Protein AF-A0A067PGH7-F1 (afdb_monomer_lite)

Sequence (132 aa):
MFSQKSVPYWDIDAKKPDGAAVKFFVQQTYYDTLLKTATFEGEGDDKVAKVQISDKFQYGQKNEAGDLRFVVYHDLGNKPFQRRFVETALLAQGAGMAKKAIASFGKDGAAVGSVEALVGCFAGNPLKTFKA

pLDDT: mean 70.78, std 15.34, range [33.69, 89.94]

Radius of gyration: 15.93 Å; chains: 1; bounding box: 42×28×45 Å

Foldseek 3Di:
DDPLPPFDKDWDFDADPVRHTAIEIEGPVCPVVQQVQWDWDDDDPPTDTHHDADQQKFWDALDPVRHLIHIYHDDPVSQDFPLVCQVVSCVVCCVPCLVPVQVVVPPPDDDSDDSVVSSVSRPPHTTGGDDD

Secondary structure (DSSP, 8-state):
--------EEEEEEE-TTS-EEEEEEEHHHHHHHHHHPEEESSGGG-EEE----TTEEEE-SSTT-TT-EEEES-GGG--BTHHHHHHHHHHHHHHHHHHHHHHHTTSS-----HHHHHHHHTTPBPEEPP-

Structure (mmCIF, N/CA/C/O backbone):
data_AF-A0A067PGH7-F1
#
_entry.id   AF-A0A067PGH7-F1
#
loop_
_atom_site.group_PDB
_atom_site.id
_atom_site.type_symbol
_atom_site.label_atom_id
_atom_site.label_alt_id
_atom_site.label_comp_id
_atom_site.labe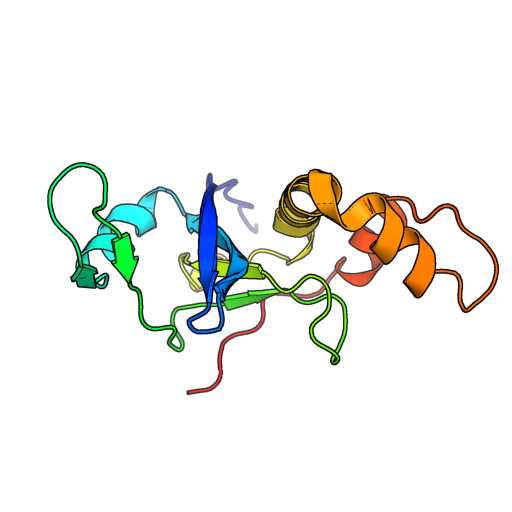l_asym_id
_atom_site.label_entity_id
_atom_site.label_seq_id
_atom_site.pdbx_PDB_ins_code
_atom_site.Cartn_x
_atom_site.Cartn_y
_atom_site.Cartn_z
_atom_site.occupancy
_atom_site.B_iso_or_equiv
_atom_site.auth_seq_id
_atom_site.auth_comp_id
_atom_site.auth_asym_id
_atom_site.auth_atom_id
_atom_site.pdbx_PDB_model_num
ATOM 1 N N . MET A 1 1 ? -16.843 0.284 -21.545 1.00 33.69 1 MET A N 1
ATOM 2 C CA . MET A 1 1 ? -16.560 1.673 -21.119 1.00 33.69 1 MET A CA 1
ATOM 3 C C . MET A 1 1 ? -15.955 1.606 -19.716 1.00 33.69 1 MET A C 1
ATOM 5 O O . MET A 1 1 ? -16.690 1.504 -18.745 1.00 33.69 1 MET A O 1
ATOM 9 N N . PHE A 1 2 ? -14.628 1.504 -19.589 1.00 36.69 2 PHE A N 1
ATOM 10 C CA . PHE A 1 2 ? -13.976 1.384 -18.278 1.00 36.69 2 PHE A CA 1
ATOM 11 C C . PHE A 1 2 ? -13.758 2.788 -17.717 1.00 36.69 2 PHE A C 1
ATOM 13 O O . PHE A 1 2 ? -12.862 3.503 -18.157 1.00 36.69 2 PHE A O 1
ATOM 20 N N . SER A 1 3 ? -14.628 3.203 -16.793 1.00 39.03 3 SER A N 1
ATOM 21 C CA . SER A 1 3 ? -14.444 4.431 -16.022 1.00 39.03 3 SER A CA 1
ATOM 22 C C . SER A 1 3 ? -13.154 4.279 -15.224 1.00 39.03 3 SER A C 1
ATOM 24 O O . SER A 1 3 ? -13.102 3.553 -14.231 1.00 39.03 3 SER A O 1
ATOM 26 N N . GLN A 1 4 ? -12.090 4.927 -15.692 1.00 44.25 4 GLN A N 1
ATOM 27 C CA . GLN A 1 4 ? -10.862 5.114 -14.939 1.00 44.25 4 GLN A CA 1
ATOM 28 C C . GLN A 1 4 ? -11.206 6.091 -13.806 1.00 44.25 4 GLN A C 1
ATOM 30 O O . GLN A 1 4 ? -10.920 7.282 -13.887 1.00 44.25 4 GLN A O 1
ATOM 35 N N . LYS A 1 5 ? -11.934 5.621 -12.782 1.00 49.75 5 LYS A N 1
ATOM 36 C CA . LYS A 1 5 ? -12.232 6.421 -11.596 1.00 49.75 5 LYS A CA 1
ATOM 37 C C . LYS A 1 5 ? -10.880 6.842 -11.036 1.00 49.75 5 LYS A C 1
ATOM 39 O O . LYS A 1 5 ? -10.104 6.010 -10.560 1.00 49.75 5 LYS A O 1
ATOM 44 N N . SER A 1 6 ? -10.543 8.121 -11.168 1.00 57.31 6 SER A N 1
ATOM 45 C CA . SER A 1 6 ? -9.331 8.657 -10.567 1.00 57.31 6 SER A CA 1
ATOM 46 C C . SER A 1 6 ? -9.590 8.780 -9.072 1.00 57.31 6 SER A C 1
ATOM 48 O O . SER A 1 6 ? -9.948 9.838 -8.571 1.00 57.31 6 SER A O 1
ATOM 50 N N . VAL A 1 7 ? -9.520 7.647 -8.375 1.00 72.31 7 VAL A N 1
ATOM 51 C CA . VAL A 1 7 ? -9.711 7.615 -6.931 1.00 72.31 7 VAL A CA 1
ATOM 52 C C . VAL A 1 7 ? -8.462 8.205 -6.280 1.00 72.31 7 VAL A C 1
ATOM 54 O O . VAL A 1 7 ? -7.357 7.825 -6.678 1.00 72.31 7 VAL A O 1
ATOM 57 N N . PRO A 1 8 ? -8.597 9.142 -5.333 1.00 81.81 8 PRO A N 1
ATOM 58 C CA . PRO A 1 8 ? -7.447 9.721 -4.663 1.00 81.81 8 PRO A CA 1
ATOM 59 C C . PRO A 1 8 ? -6.849 8.748 -3.635 1.00 81.81 8 PRO A C 1
ATOM 61 O O . PRO A 1 8 ? -7.562 7.976 -2.984 1.00 81.81 8 PRO A O 1
ATOM 64 N N . TYR A 1 9 ? -5.526 8.809 -3.495 1.00 83.12 9 TYR A N 1
ATOM 65 C CA . TYR A 1 9 ? -4.740 7.998 -2.567 1.00 83.12 9 TYR A CA 1
ATOM 66 C C . TYR A 1 9 ? -3.907 8.911 -1.677 1.00 83.12 9 TYR A C 1
ATOM 68 O O . TYR A 1 9 ? -3.437 9.951 -2.133 1.00 83.12 9 TYR A O 1
ATOM 76 N N . TRP A 1 10 ? -3.730 8.507 -0.428 1.00 83.75 10 TRP A N 1
ATOM 77 C CA . TRP A 1 10 ? -2.775 9.100 0.497 1.00 83.75 10 TRP A CA 1
ATOM 78 C C . TRP A 1 10 ? -1.501 8.272 0.524 1.00 83.75 10 TRP A C 1
ATOM 80 O O . TRP A 1 10 ? -1.564 7.040 0.525 1.00 83.75 10 TRP A O 1
ATOM 90 N N . ASP A 1 11 ? -0.360 8.948 0.535 1.00 83.81 11 ASP A N 1
ATOM 91 C CA . ASP A 1 11 ? 0.939 8.365 0.819 1.00 83.81 11 ASP A CA 1
ATOM 92 C C . ASP A 1 11 ? 1.217 8.429 2.324 1.00 83.81 11 ASP A C 1
ATOM 94 O O . ASP A 1 11 ? 1.104 9.467 2.967 1.00 83.81 11 ASP A O 1
ATOM 98 N N . ILE A 1 12 ? 1.541 7.274 2.893 1.00 82.69 12 ILE A N 1
ATOM 99 C CA . ILE A 1 12 ? 1.826 7.091 4.308 1.00 82.69 12 ILE A CA 1
ATOM 100 C C . ILE A 1 12 ? 3.230 6.509 4.422 1.00 82.69 12 ILE A C 1
ATOM 102 O O . ILE A 1 12 ? 3.586 5.522 3.764 1.00 82.69 12 ILE A O 1
ATOM 106 N N . ASP A 1 13 ? 4.035 7.119 5.284 1.00 78.62 13 ASP A N 1
ATOM 107 C CA . ASP A 1 13 ? 5.322 6.575 5.686 1.00 78.62 13 ASP A CA 1
ATOM 108 C C . ASP A 1 13 ? 5.116 5.415 6.658 1.00 78.62 13 ASP A C 1
ATOM 110 O O . ASP A 1 13 ? 4.837 5.601 7.841 1.00 78.62 13 ASP A O 1
ATOM 114 N N . ALA A 1 14 ? 5.253 4.195 6.142 1.00 80.88 14 ALA A N 1
ATOM 115 C CA . ALA A 1 14 ? 5.201 2.981 6.937 1.00 80.88 14 ALA A CA 1
ATOM 116 C C . ALA A 1 14 ? 6.609 2.415 7.148 1.00 80.88 14 ALA A C 1
ATOM 118 O O . ALA A 1 14 ? 7.533 2.612 6.353 1.00 80.88 14 ALA A O 1
ATOM 119 N N . LYS A 1 15 ? 6.780 1.666 8.234 1.00 80.44 15 LYS A N 1
ATOM 120 C CA . LYS A 1 15 ? 8.009 0.926 8.522 1.00 80.44 15 LYS A CA 1
ATOM 121 C C . LYS A 1 15 ? 7.669 -0.546 8.671 1.00 80.44 15 LYS A C 1
ATOM 123 O O . LYS A 1 15 ? 6.653 -0.902 9.265 1.00 80.44 15 LYS A O 1
ATOM 128 N N . LYS A 1 16 ? 8.523 -1.404 8.121 1.00 78.75 16 LYS A N 1
ATOM 129 C CA . LYS A 1 16 ? 8.477 -2.840 8.402 1.00 78.75 16 LYS A CA 1
ATOM 130 C C . LYS A 1 16 ? 8.902 -3.103 9.855 1.00 78.75 16 LYS A C 1
ATOM 132 O O . LYS A 1 16 ? 9.588 -2.258 10.433 1.00 78.75 16 LYS A O 1
ATOM 137 N N . PRO A 1 17 ? 8.590 -4.288 10.411 1.00 71.88 17 PRO A N 1
ATOM 138 C CA . PRO A 1 17 ? 9.108 -4.711 11.714 1.00 71.88 17 PRO A CA 1
ATOM 139 C C . PRO A 1 17 ? 10.640 -4.622 11.800 1.00 71.88 17 PRO A C 1
ATOM 141 O O . PRO A 1 17 ? 11.173 -4.219 12.824 1.00 71.88 17 PRO A O 1
ATOM 144 N N . ASP A 1 18 ? 11.332 -4.878 10.683 1.00 71.31 18 ASP A N 1
ATOM 145 C CA . ASP A 1 18 ? 12.795 -4.761 10.554 1.00 71.31 18 ASP A CA 1
ATOM 146 C C . ASP A 1 18 ? 13.317 -3.305 10.584 1.00 71.31 18 ASP A C 1
ATOM 148 O O . ASP A 1 18 ? 14.490 -3.056 10.315 1.00 71.31 18 ASP A O 1
ATOM 152 N N . GLY A 1 19 ? 12.449 -2.307 10.788 1.00 70.69 19 GLY A N 1
ATOM 153 C CA . GLY A 1 19 ? 12.793 -0.880 10.793 1.00 70.69 19 GLY A CA 1
ATOM 154 C C . GLY A 1 19 ? 12.994 -0.252 9.408 1.00 70.69 19 GLY A C 1
ATOM 155 O O . GLY A 1 19 ? 13.087 0.970 9.292 1.00 70.69 19 GLY A O 1
ATOM 156 N N . ALA A 1 20 ? 13.015 -1.049 8.338 1.00 73.88 20 ALA A N 1
ATOM 157 C CA . ALA A 1 20 ?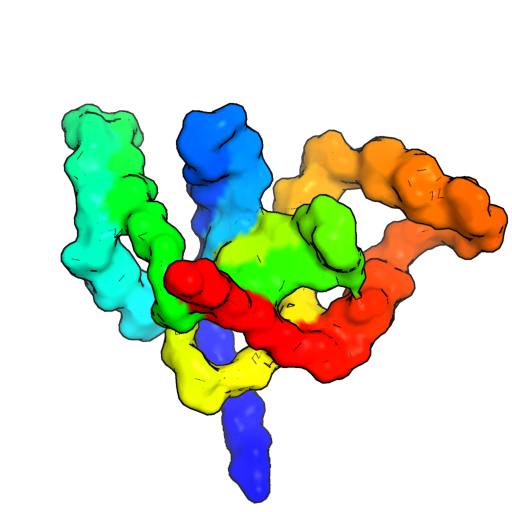 13.139 -0.538 6.977 1.00 73.88 20 ALA A CA 1
ATOM 158 C C . ALA A 1 20 ? 11.860 0.190 6.525 1.00 73.88 20 ALA A C 1
ATOM 160 O O . ALA A 1 20 ? 10.755 -0.357 6.603 1.00 73.88 20 ALA A O 1
ATOM 161 N N . ALA A 1 21 ? 12.029 1.414 6.018 1.00 75.38 21 ALA A N 1
ATOM 162 C CA . ALA A 1 21 ? 10.944 2.224 5.477 1.00 75.38 21 ALA A CA 1
ATOM 163 C C . ALA A 1 21 ? 10.330 1.563 4.235 1.00 75.38 21 ALA A C 1
ATOM 165 O O . ALA A 1 21 ? 11.039 1.083 3.347 1.00 75.38 21 ALA A O 1
ATOM 166 N N . VAL A 1 22 ? 9.003 1.552 4.172 1.00 79.56 22 VAL A N 1
ATOM 167 C CA . VAL A 1 22 ? 8.225 1.058 3.039 1.00 79.56 22 VAL A CA 1
ATOM 168 C C . VAL A 1 22 ? 7.141 2.074 2.714 1.00 79.56 22 VAL A C 1
ATOM 170 O O . VAL A 1 22 ? 6.454 2.579 3.598 1.00 79.56 22 VAL A O 1
ATOM 173 N N . LYS A 1 23 ? 6.989 2.394 1.429 1.00 84.75 23 LYS A N 1
ATOM 174 C CA . LYS A 1 23 ? 5.936 3.316 1.007 1.00 84.75 23 LYS A CA 1
ATOM 175 C C . LYS A 1 23 ? 4.601 2.598 1.019 1.00 84.75 23 LYS A C 1
ATOM 177 O O . LYS A 1 23 ? 4.486 1.498 0.472 1.00 84.75 23 LYS A O 1
ATOM 182 N N . PHE A 1 24 ? 3.621 3.224 1.654 1.00 86.50 24 PHE A N 1
ATOM 183 C CA . PHE A 1 24 ? 2.294 2.671 1.817 1.00 86.50 24 PHE A CA 1
ATOM 184 C C . PHE A 1 24 ? 1.258 3.649 1.278 1.00 86.50 24 PHE A C 1
ATOM 186 O O . PHE A 1 24 ? 1.217 4.804 1.678 1.00 86.50 24 PHE A O 1
ATOM 193 N N . PHE A 1 25 ? 0.440 3.190 0.342 1.00 88.12 25 PHE A N 1
ATOM 194 C CA . PHE A 1 25 ? -0.602 3.989 -0.283 1.00 88.12 25 PHE A CA 1
ATOM 195 C C . PHE A 1 25 ? -1.962 3.506 0.181 1.00 88.12 25 PHE A C 1
ATOM 197 O O . PHE A 1 25 ? -2.236 2.308 0.149 1.00 88.12 25 PHE A O 1
ATOM 204 N N . VAL A 1 26 ? -2.838 4.429 0.555 1.00 87.25 26 VAL A N 1
ATOM 205 C CA . VAL A 1 26 ? -4.188 4.096 1.010 1.00 87.25 26 VAL A CA 1
ATOM 206 C C . VAL A 1 26 ? -5.199 4.887 0.211 1.00 87.25 26 VAL A C 1
ATOM 208 O O . VAL A 1 26 ? -5.106 6.107 0.105 1.00 87.25 26 VAL A O 1
ATOM 211 N N . GLN A 1 27 ? -6.177 4.201 -0.367 1.00 87.50 27 GLN A N 1
ATOM 212 C CA . GLN A 1 27 ? -7.313 4.862 -0.996 1.00 87.50 27 GLN A CA 1
ATOM 213 C C . GLN A 1 27 ? -8.093 5.639 0.073 1.00 87.50 27 GLN A C 1
ATOM 215 O O . GLN A 1 27 ? -8.464 5.056 1.090 1.00 87.50 27 GLN A O 1
ATOM 220 N N . GLN A 1 28 ? -8.394 6.921 -0.167 1.00 84.69 28 GLN A N 1
ATOM 221 C CA . GLN A 1 28 ? -9.013 7.797 0.846 1.00 84.69 28 GLN A CA 1
ATOM 222 C C . GLN A 1 28 ? -10.274 7.191 1.477 1.00 84.69 28 GLN A C 1
ATOM 224 O O . GLN A 1 28 ? -10.412 7.155 2.692 1.00 84.69 28 GLN A O 1
ATOM 229 N N . THR A 1 29 ? -11.163 6.617 0.664 1.00 85.00 29 THR A N 1
ATOM 230 C CA . THR A 1 29 ? -12.415 6.007 1.145 1.00 85.00 29 THR A CA 1
ATOM 231 C C . THR A 1 29 ? -12.215 4.699 1.922 1.00 85.00 29 THR A C 1
ATOM 233 O O . THR A 1 29 ? -13.145 4.215 2.556 1.00 85.00 29 THR A O 1
ATOM 236 N N . TYR A 1 30 ? -11.026 4.094 1.848 1.00 84.19 30 TYR A N 1
ATOM 237 C CA . TYR A 1 30 ? -10.654 2.872 2.569 1.00 84.19 30 TYR A CA 1
ATOM 238 C C . TYR A 1 30 ? -9.791 3.157 3.797 1.00 84.19 30 TYR A C 1
ATOM 240 O O . TYR A 1 30 ? -9.511 2.233 4.559 1.00 84.19 30 TYR A O 1
ATOM 248 N N . TYR A 1 31 ? -9.407 4.413 4.022 1.00 83.06 31 TYR A N 1
ATOM 249 C CA . TYR A 1 31 ? -8.582 4.802 5.156 1.00 83.06 31 TYR A CA 1
ATOM 250 C C . TYR A 1 31 ? -9.254 4.477 6.495 1.00 83.06 31 TYR A C 1
ATOM 252 O O . TYR A 1 31 ? -8.661 3.792 7.322 1.00 83.06 31 TYR A O 1
ATOM 260 N N . ASP A 1 32 ? -10.528 4.826 6.681 1.00 83.81 32 ASP A N 1
ATOM 261 C CA . ASP A 1 32 ? -11.267 4.463 7.900 1.00 83.81 32 ASP A CA 1
ATOM 262 C C . ASP A 1 32 ? -11.370 2.948 8.109 1.00 83.81 32 ASP A C 1
ATOM 264 O O . ASP A 1 32 ? -11.319 2.451 9.234 1.00 83.81 32 ASP A O 1
ATOM 268 N N . THR A 1 33 ? -11.499 2.187 7.019 1.00 85.12 33 THR A N 1
ATOM 269 C CA . THR A 1 33 ? -11.545 0.718 7.081 1.00 85.12 33 THR A CA 1
ATOM 270 C C . THR A 1 33 ? -10.202 0.150 7.516 1.00 85.12 33 THR A C 1
ATOM 272 O O . THR A 1 33 ? -10.15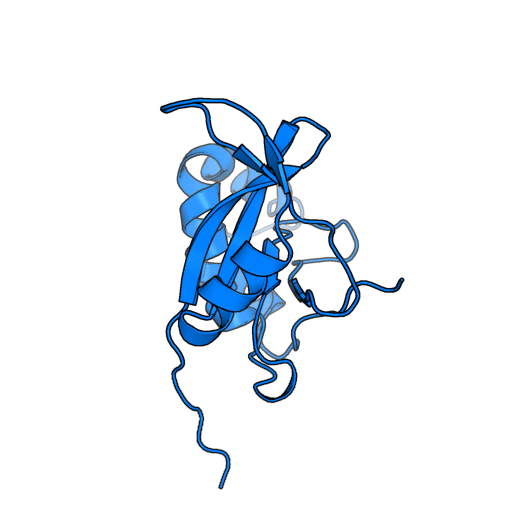7 -0.747 8.355 1.00 85.12 33 THR A O 1
ATOM 275 N N . LEU A 1 34 ? -9.111 0.709 6.992 1.00 85.12 34 LEU A N 1
ATOM 276 C CA . LEU A 1 34 ? -7.765 0.362 7.412 1.00 85.12 34 LEU A CA 1
ATOM 277 C C . LEU A 1 34 ? -7.572 0.645 8.905 1.00 85.12 34 LEU A C 1
ATOM 279 O O . LEU A 1 34 ? -7.114 -0.238 9.624 1.00 85.12 34 LEU A O 1
ATOM 283 N N . LEU A 1 35 ? -7.958 1.834 9.380 1.00 81.38 35 LEU A N 1
ATOM 284 C CA . LEU A 1 35 ? -7.818 2.212 10.789 1.00 81.38 35 LEU A CA 1
ATOM 285 C C . LEU A 1 35 ? -8.597 1.283 11.727 1.00 81.38 35 LEU A C 1
ATOM 287 O O . LEU A 1 35 ? -8.121 0.994 12.818 1.00 81.38 35 LEU A O 1
ATOM 291 N N . LYS A 1 36 ? -9.751 0.756 11.300 1.00 84.12 36 LYS A N 1
ATOM 292 C CA . LYS A 1 36 ? -10.503 -0.257 12.065 1.00 84.12 36 LYS A CA 1
ATOM 293 C C . LYS A 1 36 ? -9.776 -1.597 12.177 1.00 84.12 36 LYS A C 1
ATOM 295 O O . LYS A 1 36 ? -10.029 -2.344 13.114 1.00 84.12 36 LYS A O 1
ATOM 300 N N . THR A 1 37 ? -8.917 -1.917 11.212 1.00 81.56 37 THR A N 1
ATOM 301 C CA . THR A 1 37 ? -8.069 -3.122 11.239 1.00 81.56 37 THR A CA 1
ATOM 302 C C . THR A 1 37 ? -6.692 -2.874 11.848 1.00 81.56 37 THR A C 1
ATOM 304 O O . THR A 1 37 ? -5.943 -3.824 12.062 1.00 81.56 37 THR A O 1
ATOM 307 N N . ALA A 1 38 ? -6.343 -1.612 12.096 1.00 83.94 38 ALA A N 1
ATOM 308 C CA . ALA A 1 38 ? -5.071 -1.232 12.671 1.00 83.94 38 ALA A CA 1
ATOM 309 C C . ALA A 1 38 ? -5.102 -1.399 14.192 1.00 83.94 38 ALA A C 1
ATOM 311 O O . ALA A 1 38 ? -6.035 -0.967 14.868 1.00 83.94 38 ALA A O 1
ATOM 312 N N . THR A 1 39 ? -4.038 -1.972 14.736 1.00 83.12 39 THR A N 1
ATOM 313 C CA . THR A 1 39 ? -3.753 -1.964 16.166 1.00 83.12 39 THR A CA 1
ATOM 314 C C . THR A 1 39 ? -2.932 -0.724 16.470 1.00 83.12 39 THR A C 1
ATOM 316 O O . THR A 1 39 ? -1.835 -0.561 15.944 1.00 83.12 39 THR A O 1
ATOM 319 N N . PHE A 1 40 ? -3.444 0.165 17.310 1.00 80.81 40 PHE A N 1
ATOM 320 C CA . PHE A 1 40 ? -2.682 1.328 17.749 1.00 80.81 40 PHE A CA 1
ATOM 321 C C . PHE A 1 40 ? -1.855 0.956 18.975 1.00 80.81 40 PHE A C 1
ATOM 323 O O . PHE A 1 40 ? -2.396 0.451 19.955 1.00 80.81 40 PHE A O 1
ATOM 330 N N . GLU A 1 41 ? -0.558 1.216 18.911 1.00 75.31 41 GLU A N 1
ATOM 331 C CA . GLU A 1 41 ? 0.358 1.090 20.039 1.00 75.31 41 GLU A CA 1
ATOM 332 C C . GLU A 1 41 ? 1.005 2.446 20.330 1.00 75.31 41 GLU A C 1
ATOM 334 O O . GLU A 1 41 ? 1.230 3.235 19.414 1.00 75.31 41 GLU A O 1
ATOM 339 N N . GLY A 1 42 ? 1.305 2.714 21.601 1.00 67.62 42 GLY A N 1
ATOM 340 C CA . GLY A 1 42 ? 1.812 4.009 22.064 1.00 67.62 42 GLY A CA 1
ATOM 341 C C . GLY A 1 42 ? 0.718 4.922 22.626 1.00 67.62 42 GLY A C 1
ATOM 342 O O . GLY A 1 42 ? -0.478 4.656 22.492 1.00 67.62 42 GLY A O 1
ATOM 343 N N . GLU A 1 43 ? 1.144 5.997 23.282 1.00 56.28 43 GLU A N 1
ATOM 344 C CA . GLU A 1 43 ? 0.282 6.960 23.971 1.00 56.28 43 GLU A CA 1
ATOM 345 C C . GLU A 1 43 ? 0.727 8.387 23.607 1.00 56.28 43 GLU A C 1
ATOM 347 O O . GLU A 1 43 ? 1.921 8.647 23.469 1.00 56.28 43 GLU A O 1
ATOM 352 N N . GLY A 1 44 ? -0.221 9.308 23.400 1.00 66.62 44 GLY A N 1
ATOM 353 C CA . GLY A 1 44 ? 0.079 10.687 22.985 1.00 66.62 44 GLY A CA 1
ATOM 354 C C . GLY A 1 44 ? 0.569 10.814 21.533 1.00 66.62 44 GLY A C 1
ATOM 355 O O . GLY A 1 44 ? 0.011 10.188 20.629 1.00 66.62 44 GLY A O 1
ATOM 356 N N . ASP A 1 45 ? 1.590 11.647 21.308 1.00 65.69 45 ASP A N 1
ATOM 357 C CA . ASP A 1 45 ? 2.183 11.928 19.988 1.00 65.69 45 ASP A CA 1
ATOM 358 C C . ASP A 1 45 ? 2.954 10.736 19.380 1.00 65.69 45 ASP A C 1
ATOM 360 O O . ASP A 1 45 ? 3.173 10.697 18.170 1.00 65.69 45 ASP A O 1
ATOM 364 N N . ASP A 1 46 ? 3.291 9.717 20.181 1.00 67.19 46 ASP A N 1
ATOM 365 C CA . ASP A 1 46 ? 3.980 8.490 19.743 1.00 67.19 46 ASP A CA 1
ATOM 366 C C . ASP A 1 46 ? 3.016 7.365 19.326 1.00 67.19 46 ASP A C 1
ATOM 368 O O . ASP A 1 46 ? 3.375 6.185 19.288 1.00 67.19 46 ASP A O 1
ATOM 372 N N . LYS A 1 47 ? 1.758 7.700 19.021 1.00 75.38 47 LYS A N 1
ATOM 373 C CA . LYS A 1 47 ? 0.756 6.714 18.610 1.00 75.38 47 LYS A CA 1
ATOM 374 C C . LYS A 1 47 ? 1.095 6.142 17.230 1.00 75.38 47 LYS A C 1
ATOM 376 O O . LYS A 1 47 ? 0.882 6.775 16.197 1.00 75.38 47 LYS A O 1
ATOM 381 N N . VAL A 1 48 ? 1.561 4.899 17.202 1.00 76.69 48 VAL A N 1
ATOM 382 C CA . VAL A 1 48 ? 1.893 4.158 15.984 1.00 76.69 48 VAL A CA 1
ATOM 383 C C . VAL A 1 48 ? 0.752 3.209 15.630 1.00 76.69 48 VAL A C 1
ATOM 385 O O . VAL A 1 48 ? 0.368 2.341 16.411 1.00 76.69 48 VAL A O 1
ATOM 388 N N . ALA A 1 49 ? 0.219 3.339 14.416 1.00 81.00 49 ALA A N 1
ATOM 389 C CA . ALA A 1 49 ? -0.724 2.372 13.865 1.00 81.00 49 ALA A CA 1
ATOM 390 C C . ALA A 1 49 ? 0.038 1.177 13.270 1.00 81.00 49 ALA A C 1
ATOM 392 O O . ALA A 1 49 ? 0.772 1.315 12.290 1.00 81.00 49 ALA A O 1
ATOM 393 N N . LYS A 1 50 ? -0.151 -0.011 13.844 1.00 83.69 50 LYS A N 1
ATOM 394 C CA . LYS A 1 50 ? 0.323 -1.280 13.294 1.00 83.69 50 LYS A CA 1
ATOM 395 C C . LYS A 1 50 ? -0.790 -1.948 12.513 1.00 83.69 50 LYS A C 1
ATOM 397 O O . LYS A 1 50 ? -1.900 -2.110 13.001 1.00 83.69 50 LYS A O 1
ATOM 402 N N . VAL A 1 51 ? -0.479 -2.383 11.303 1.00 84.69 51 VAL A N 1
ATOM 403 C CA . VAL A 1 51 ? -1.433 -3.082 10.446 1.00 84.69 51 VAL A CA 1
ATOM 404 C C . VAL A 1 51 ? -0.826 -4.406 10.022 1.00 84.69 51 VAL A C 1
ATOM 406 O O . VAL A 1 51 ? 0.322 -4.457 9.579 1.00 84.69 51 VAL A O 1
ATOM 409 N N . GLN A 1 52 ? -1.602 -5.480 10.144 1.00 84.75 52 GLN A N 1
ATOM 410 C CA . GLN A 1 52 ? -1.204 -6.782 9.632 1.00 84.75 52 GLN A CA 1
ATOM 411 C C . GLN A 1 52 ? -1.485 -6.851 8.128 1.00 84.75 52 GLN A C 1
ATOM 413 O O . GLN A 1 52 ? -2.622 -6.683 7.687 1.00 84.75 52 GLN A O 1
ATOM 418 N N . ILE A 1 53 ? -0.440 -7.109 7.340 1.00 84.06 53 ILE A N 1
ATOM 419 C CA . ILE A 1 53 ? -0.573 -7.327 5.899 1.00 84.06 53 ILE A CA 1
ATOM 420 C C . ILE A 1 53 ? -1.308 -8.648 5.657 1.00 84.06 53 ILE A C 1
ATOM 422 O O . ILE A 1 53 ? -0.927 -9.690 6.187 1.00 84.06 53 ILE A O 1
ATOM 426 N N . SER A 1 54 ? -2.352 -8.589 4.837 1.00 84.25 54 SER A N 1
ATOM 427 C CA . SER A 1 54 ? -3.174 -9.723 4.409 1.00 84.25 54 SER A CA 1
ATOM 428 C C . SER A 1 54 ? -3.428 -9.692 2.895 1.00 84.25 54 SER A C 1
ATOM 430 O O . SER A 1 54 ? -2.911 -8.834 2.178 1.00 84.25 54 SER A O 1
ATOM 432 N N . ASP A 1 55 ? -4.265 -10.604 2.405 1.00 84.00 55 ASP A N 1
ATOM 433 C CA . ASP A 1 55 ? -4.740 -10.689 1.016 1.00 84.00 55 ASP A CA 1
ATOM 434 C C . ASP A 1 55 ? -5.501 -9.440 0.522 1.00 84.00 55 ASP A C 1
ATOM 436 O O . ASP A 1 55 ? -5.603 -9.204 -0.683 1.00 84.00 55 ASP A O 1
ATOM 440 N N . LYS A 1 56 ? -5.993 -8.605 1.446 1.00 84.50 56 LYS A N 1
ATOM 441 C CA . LYS A 1 56 ? -6.618 -7.303 1.151 1.00 84.50 56 LYS A CA 1
ATOM 442 C C . LYS A 1 56 ? -5.614 -6.237 0.720 1.00 84.50 56 LYS A C 1
ATOM 444 O O . LYS A 1 56 ? -6.005 -5.201 0.185 1.00 84.50 56 LYS A O 1
ATOM 449 N N . PHE A 1 57 ? -4.332 -6.470 0.973 1.00 88.31 57 PHE A N 1
ATOM 450 C CA . PHE A 1 57 ? -3.259 -5.582 0.570 1.00 88.31 57 PHE A CA 1
ATOM 451 C C . PHE A 1 57 ? -2.717 -6.041 -0.773 1.00 88.31 57 PHE A C 1
ATOM 453 O O . PHE A 1 57 ? -2.607 -7.233 -1.074 1.00 88.31 57 PHE A O 1
ATOM 460 N N . GLN A 1 58 ? -2.324 -5.070 -1.580 1.00 89.94 58 GLN A N 1
ATOM 461 C CA . GLN A 1 58 ? -1.554 -5.329 -2.778 1.00 89.94 58 GLN A CA 1
ATOM 462 C C . GLN A 1 58 ? -0.214 -4.614 -2.693 1.00 89.94 58 GLN A C 1
ATOM 464 O O . GLN A 1 58 ? -0.004 -3.743 -1.854 1.00 89.94 58 GLN A O 1
ATOM 469 N N . TYR A 1 59 ? 0.723 -4.993 -3.544 1.00 88.75 59 TYR A N 1
ATOM 470 C CA . TYR A 1 59 ? 2.027 -4.368 -3.624 1.00 88.75 59 TYR A CA 1
ATOM 471 C C . TYR A 1 59 ? 2.491 -4.247 -5.068 1.00 88.75 59 TYR A C 1
ATOM 473 O O . TYR A 1 59 ? 2.106 -5.021 -5.950 1.00 88.75 59 TYR A O 1
ATOM 481 N N . GLY A 1 60 ? 3.337 -3.254 -5.304 1.00 84.88 60 GLY A N 1
ATOM 482 C CA . GLY A 1 60 ? 4.141 -3.151 -6.512 1.00 84.88 60 GLY A CA 1
ATOM 483 C C . GLY A 1 60 ? 5.603 -3.426 -6.194 1.00 84.88 60 GLY A C 1
ATOM 484 O O . GLY A 1 60 ? 6.048 -3.203 -5.070 1.00 84.88 60 GLY A O 1
ATOM 485 N N . GLN A 1 61 ? 6.342 -3.941 -7.172 1.00 81.31 61 GLN A N 1
ATOM 486 C CA . GLN A 1 61 ? 7.797 -4.102 -7.096 1.00 81.31 61 GLN A CA 1
ATOM 487 C C . GLN A 1 61 ? 8.390 -4.074 -8.503 1.00 81.31 61 GLN A C 1
ATOM 489 O O . GLN A 1 61 ? 7.764 -4.570 -9.441 1.00 81.31 61 GLN A O 1
ATOM 494 N N . LYS A 1 62 ? 9.597 -3.522 -8.641 1.00 72.94 62 LYS A N 1
ATOM 495 C CA . LYS A 1 62 ? 10.275 -3.380 -9.938 1.00 72.94 62 LYS A CA 1
ATOM 496 C C . LYS A 1 62 ? 10.615 -4.738 -10.536 1.00 72.94 62 LYS A C 1
ATOM 498 O O . LYS A 1 62 ? 10.430 -4.976 -11.722 1.00 72.94 62 LYS A O 1
ATOM 503 N N . ASN A 1 63 ? 11.172 -5.605 -9.705 1.00 68.31 63 ASN A N 1
ATOM 504 C CA . ASN A 1 63 ? 11.727 -6.889 -10.100 1.00 68.31 63 ASN A CA 1
ATOM 505 C C . ASN A 1 63 ? 11.433 -7.941 -9.027 1.00 68.31 63 ASN A C 1
ATOM 507 O O . ASN A 1 63 ? 10.869 -7.651 -7.969 1.00 68.31 63 ASN A O 1
ATOM 511 N N . GLU A 1 64 ? 11.793 -9.188 -9.310 1.00 72.62 64 GLU A N 1
ATOM 512 C CA . GLU A 1 64 ? 11.611 -10.312 -8.384 1.00 72.62 64 GLU A CA 1
ATOM 513 C C . GLU A 1 64 ? 12.453 -10.178 -7.111 1.00 72.62 64 GLU A C 1
ATOM 515 O O . GLU A 1 64 ? 12.029 -10.653 -6.061 1.00 72.62 64 GLU A O 1
ATOM 520 N N . ALA A 1 65 ? 13.560 -9.429 -7.173 1.00 70.25 65 ALA A N 1
ATOM 521 C CA . ALA A 1 65 ? 14.379 -9.084 -6.012 1.00 70.25 65 ALA A CA 1
ATOM 522 C C . ALA A 1 65 ? 13.653 -8.173 -5.000 1.00 70.25 65 ALA A C 1
ATOM 524 O O . ALA A 1 65 ? 14.104 -8.027 -3.867 1.00 70.25 65 ALA A O 1
ATOM 525 N N . GLY A 1 66 ? 12.505 -7.591 -5.371 1.00 68.31 66 GLY A N 1
ATOM 526 C CA . GLY A 1 66 ? 11.714 -6.738 -4.485 1.00 68.31 66 GLY A CA 1
ATOM 527 C C . GLY A 1 66 ? 12.192 -5.286 -4.436 1.00 68.31 66 GLY A C 1
ATOM 528 O O . GLY A 1 66 ? 11.833 -4.566 -3.503 1.00 68.31 66 GLY A O 1
ATOM 529 N N . ASP A 1 67 ? 12.960 -4.838 -5.433 1.00 71.88 67 ASP A N 1
ATOM 530 C CA . ASP A 1 67 ? 13.396 -3.445 -5.518 1.00 71.88 67 ASP A CA 1
ATOM 531 C C . ASP A 1 67 ? 12.199 -2.502 -5.668 1.00 71.88 67 ASP A C 1
ATOM 533 O O . ASP A 1 67 ? 11.244 -2.785 -6.400 1.00 71.88 67 ASP A O 1
ATOM 537 N N . LEU A 1 68 ? 12.275 -1.355 -4.983 1.00 72.81 68 LEU A N 1
ATOM 538 C CA . LEU A 1 68 ? 11.222 -0.335 -4.947 1.00 72.81 68 LEU A CA 1
ATOM 539 C C . LEU A 1 68 ? 9.852 -0.906 -4.556 1.00 72.81 68 LEU A C 1
ATOM 541 O O . LEU A 1 68 ? 8.824 -0.501 -5.098 1.00 72.81 68 LEU A O 1
ATOM 545 N N . ARG A 1 69 ? 9.827 -1.869 -3.627 1.00 81.38 69 ARG A N 1
ATOM 546 C CA . ARG A 1 69 ? 8.569 -2.429 -3.137 1.00 81.38 69 ARG A CA 1
ATOM 547 C C . ARG A 1 69 ? 7.762 -1.370 -2.388 1.00 81.38 69 ARG A C 1
ATOM 549 O O . ARG A 1 69 ? 8.266 -0.723 -1.470 1.00 81.38 69 ARG A O 1
ATOM 556 N N . PHE A 1 70 ? 6.496 -1.240 -2.756 1.00 85.69 70 PHE A N 1
ATOM 557 C CA . PHE A 1 70 ? 5.519 -0.397 -2.073 1.00 85.69 70 PHE A CA 1
ATOM 558 C C . PHE A 1 70 ? 4.217 -1.165 -1.887 1.00 85.69 70 PHE A C 1
ATOM 560 O O . PHE A 1 70 ? 3.895 -2.057 -2.670 1.00 85.69 70 PHE A O 1
ATOM 567 N N . VAL A 1 71 ? 3.473 -0.819 -0.845 1.00 88.88 71 VAL A N 1
ATOM 568 C CA . VAL A 1 71 ? 2.222 -1.475 -0.462 1.00 88.88 71 VAL A CA 1
ATOM 569 C C . VAL A 1 71 ? 1.057 -0.537 -0.758 1.00 88.88 71 VAL A C 1
ATOM 571 O O . VAL A 1 71 ? 1.182 0.674 -0.618 1.00 88.88 71 VAL A O 1
ATOM 574 N N . VAL A 1 72 ? -0.073 -1.087 -1.184 1.00 89.31 72 VAL A N 1
ATOM 575 C CA . VAL A 1 72 ? -1.291 -0.355 -1.523 1.00 89.31 72 VAL A CA 1
ATOM 576 C C . VAL A 1 72 ? -2.481 -1.033 -0.850 1.00 89.31 72 VAL A C 1
ATOM 578 O O . VAL A 1 72 ? -2.694 -2.235 -1.017 1.00 89.31 72 VAL A O 1
ATOM 581 N N . TYR A 1 73 ? -3.274 -0.258 -0.118 1.00 89.75 73 TYR A N 1
ATOM 582 C CA . TYR A 1 73 ? -4.548 -0.670 0.457 1.00 89.75 73 TYR A CA 1
ATOM 583 C C . TYR A 1 73 ? -5.692 0.093 -0.206 1.00 89.75 73 TYR A C 1
ATOM 585 O O . TYR A 1 73 ? -5.770 1.322 -0.138 1.00 89.75 73 TYR A O 1
ATOM 593 N N . HIS A 1 74 ? -6.561 -0.633 -0.901 1.00 87.69 74 HIS A N 1
ATOM 594 C CA . HIS A 1 74 ? -7.606 -0.052 -1.740 1.00 87.69 74 HIS A CA 1
ATOM 595 C C . HIS A 1 74 ? -8.687 -1.080 -2.058 1.00 87.69 74 HIS A C 1
ATOM 597 O O . HIS A 1 74 ? -8.549 -2.259 -1.726 1.00 87.69 74 HIS A O 1
ATOM 603 N N . ASP A 1 75 ? -9.756 -0.637 -2.715 1.00 86.12 75 ASP A N 1
ATOM 604 C CA . ASP A 1 75 ? -10.754 -1.552 -3.258 1.00 86.12 75 ASP A CA 1
ATOM 605 C C . ASP A 1 75 ? -10.136 -2.435 -4.354 1.00 86.12 75 ASP A C 1
ATOM 607 O O . ASP A 1 75 ? -9.823 -1.967 -5.453 1.00 86.12 75 ASP A O 1
ATOM 611 N N . LEU A 1 76 ? -10.027 -3.740 -4.093 1.00 82.25 76 LEU A N 1
ATOM 612 C CA . LEU A 1 76 ? -9.496 -4.721 -5.043 1.00 82.25 76 LEU A CA 1
ATOM 613 C C . LEU A 1 76 ? -10.256 -4.737 -6.386 1.00 82.25 76 LEU A C 1
ATOM 615 O O . LEU A 1 76 ? -9.689 -5.154 -7.400 1.00 82.25 76 LEU A O 1
ATOM 619 N N . GLY A 1 77 ? -11.503 -4.251 -6.424 1.00 78.81 77 GLY A N 1
ATOM 620 C CA . GLY A 1 77 ? -12.281 -4.079 -7.651 1.00 78.81 77 GLY A CA 1
ATOM 621 C C . GLY A 1 77 ? -11.711 -3.034 -8.619 1.00 78.81 77 GLY A C 1
ATOM 622 O O . GLY A 1 77 ? -11.894 -3.168 -9.829 1.00 78.81 77 GLY A O 1
ATOM 623 N N . ASN A 1 78 ? -10.966 -2.037 -8.124 1.00 76.38 78 ASN A N 1
ATOM 624 C CA . ASN A 1 78 ? -10.437 -0.935 -8.938 1.00 76.38 78 ASN A CA 1
ATOM 625 C C . ASN A 1 78 ? -9.239 -1.331 -9.817 1.00 76.38 78 ASN A C 1
ATOM 627 O O . ASN A 1 78 ? -8.979 -0.659 -10.815 1.00 76.38 78 ASN A O 1
ATOM 631 N N . LYS A 1 79 ? -8.502 -2.391 -9.449 1.00 77.75 79 LYS A N 1
ATOM 632 C CA . LYS A 1 79 ? -7.344 -2.952 -10.184 1.00 77.75 79 LYS A CA 1
ATOM 633 C C . LYS A 1 79 ? -6.426 -1.896 -10.846 1.00 77.75 79 LYS A C 1
ATOM 635 O O . LYS A 1 79 ? -6.188 -1.961 -12.055 1.00 77.75 79 LYS A O 1
ATOM 640 N N . PRO A 1 80 ? -5.901 -0.909 -10.097 1.00 81.12 80 PRO A N 1
ATOM 641 C CA . PRO A 1 80 ? -5.029 0.104 -10.663 1.00 81.12 80 PRO A CA 1
ATOM 642 C C . PRO A 1 80 ? -3.677 -0.503 -11.068 1.00 81.12 80 PRO A C 1
ATOM 644 O O . PRO A 1 80 ? -3.169 -1.445 -10.454 1.00 81.12 80 PRO A O 1
ATOM 647 N N . PHE A 1 81 ? -3.074 0.065 -12.111 1.00 81.69 81 PHE A N 1
ATOM 648 C CA . PHE A 1 81 ? -1.734 -0.312 -12.560 1.00 81.69 81 PHE A CA 1
ATOM 649 C C . PHE A 1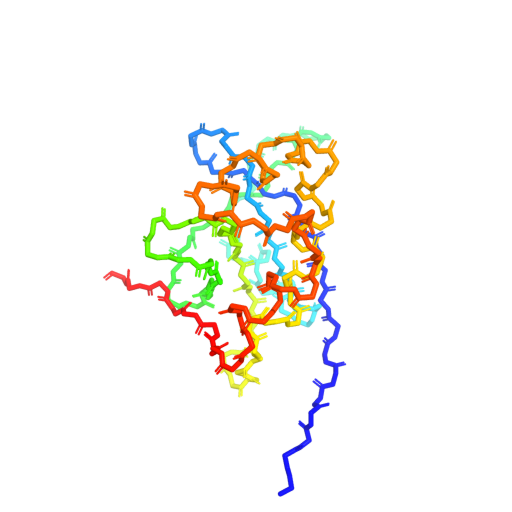 81 ? -0.657 0.196 -11.600 1.00 81.69 81 PHE A C 1
ATOM 651 O O . PHE A 1 81 ? -0.765 1.309 -11.078 1.00 81.69 81 PHE A O 1
ATOM 658 N N . GLN A 1 82 ? 0.428 -0.574 -11.446 1.00 80.94 82 GLN A N 1
ATOM 659 C CA . GLN A 1 82 ? 1.548 -0.225 -10.562 1.00 80.94 82 GLN A CA 1
ATOM 660 C C . GLN A 1 82 ? 2.133 1.154 -10.887 1.00 80.94 82 GLN A C 1
ATOM 662 O O . GLN A 1 82 ? 2.401 1.931 -9.974 1.00 80.94 82 GLN A O 1
ATOM 667 N N . ARG A 1 83 ? 2.240 1.493 -12.182 1.00 74.44 83 ARG A N 1
ATOM 668 C CA . ARG A 1 83 ? 2.755 2.780 -12.683 1.00 74.44 83 ARG A CA 1
ATOM 669 C C . ARG A 1 83 ? 2.178 4.007 -11.970 1.00 74.44 83 ARG A C 1
ATOM 671 O O . ARG A 1 83 ? 2.914 4.961 -11.757 1.00 74.44 83 ARG A O 1
ATOM 678 N N . ARG A 1 84 ? 0.902 3.977 -11.566 1.00 78.56 84 ARG A N 1
ATOM 679 C CA . ARG A 1 84 ? 0.239 5.105 -10.887 1.00 78.56 84 ARG A CA 1
ATOM 680 C C . ARG A 1 84 ? 0.916 5.498 -9.570 1.00 78.56 84 ARG A C 1
ATOM 682 O O . ARG A 1 84 ? 0.825 6.648 -9.167 1.00 78.56 84 ARG A O 1
ATOM 689 N N . PHE A 1 85 ? 1.567 4.548 -8.908 1.00 81.19 85 PHE A N 1
ATOM 690 C CA . PHE A 1 85 ? 2.174 4.736 -7.591 1.00 81.19 85 PHE A CA 1
ATOM 691 C C . PHE A 1 85 ? 3.701 4.826 -7.653 1.00 81.19 85 PHE A C 1
ATOM 693 O O . PHE A 1 85 ? 4.331 5.238 -6.685 1.00 81.19 85 PHE A O 1
ATOM 700 N N . VAL A 1 86 ? 4.303 4.444 -8.784 1.00 76.25 86 VAL A N 1
ATOM 701 C CA . VAL A 1 86 ? 5.761 4.342 -8.941 1.00 76.25 86 VAL A CA 1
ATOM 702 C C . VAL A 1 86 ? 6.428 5.705 -8.883 1.00 76.25 86 VAL A C 1
ATOM 704 O O . VAL A 1 86 ? 7.445 5.827 -8.213 1.00 76.25 86 VAL A O 1
ATOM 707 N N . GLU A 1 87 ? 5.865 6.725 -9.533 1.00 72.00 87 GLU A N 1
ATOM 708 C CA . GLU A 1 87 ? 6.435 8.079 -9.511 1.00 72.00 87 GLU A CA 1
ATOM 709 C C . GLU A 1 87 ? 6.507 8.618 -8.080 1.00 72.00 87 GLU A C 1
ATOM 711 O O . GLU A 1 87 ? 7.576 9.018 -7.625 1.00 72.00 87 GLU A O 1
ATOM 716 N N . THR A 1 88 ? 5.406 8.535 -7.329 1.00 73.75 88 THR A N 1
ATOM 717 C CA . THR A 1 88 ? 5.362 8.963 -5.925 1.00 73.75 88 THR A CA 1
ATOM 718 C C . THR A 1 88 ? 6.261 8.103 -5.039 1.00 73.75 88 THR A C 1
ATOM 720 O O . THR A 1 88 ? 7.011 8.636 -4.225 1.00 73.75 88 THR A O 1
ATOM 723 N N . ALA A 1 89 ? 6.246 6.776 -5.208 1.00 72.50 89 ALA A N 1
ATOM 724 C CA . ALA A 1 89 ? 7.094 5.870 -4.435 1.00 72.50 89 ALA A CA 1
ATOM 725 C C . ALA A 1 89 ? 8.585 6.136 -4.685 1.00 72.50 89 ALA A C 1
ATOM 727 O O . ALA A 1 89 ? 9.380 6.123 -3.744 1.00 72.50 89 ALA A O 1
ATOM 728 N N . LEU A 1 90 ? 8.960 6.409 -5.937 1.00 68.81 90 LEU A N 1
ATOM 729 C CA . LEU A 1 90 ? 10.326 6.720 -6.324 1.00 68.81 90 LEU A CA 1
ATOM 730 C C . LEU A 1 90 ? 10.747 8.096 -5.832 1.00 68.81 90 LEU A C 1
ATOM 732 O O . LEU A 1 90 ? 11.825 8.194 -5.269 1.00 68.81 90 LEU A O 1
ATOM 736 N N . LEU A 1 91 ? 9.933 9.140 -6.008 1.00 66.25 91 LEU A N 1
ATOM 737 C CA . LEU A 1 91 ? 10.240 10.483 -5.503 1.00 66.25 91 LEU A CA 1
ATOM 738 C C . LEU A 1 91 ? 10.463 10.455 -3.991 1.00 66.25 91 LEU A C 1
ATOM 740 O O . LEU A 1 91 ? 11.437 11.009 -3.482 1.00 66.25 91 LEU A O 1
ATOM 744 N N . ALA A 1 92 ? 9.610 9.722 -3.283 1.00 64.12 92 ALA A N 1
ATOM 745 C CA . ALA A 1 92 ? 9.669 9.634 -1.840 1.00 64.12 92 ALA A CA 1
ATOM 746 C C . ALA A 1 92 ? 10.822 8.742 -1.327 1.00 64.12 92 ALA A C 1
ATOM 748 O O . ALA A 1 92 ? 11.300 8.950 -0.215 1.00 64.12 92 ALA A O 1
ATOM 749 N N . GLN A 1 93 ? 11.319 7.787 -2.125 1.00 60.97 93 GLN A N 1
ATOM 750 C CA . GLN A 1 93 ? 12.598 7.108 -1.857 1.00 60.97 93 GLN A CA 1
ATOM 751 C C . GLN A 1 93 ? 13.808 7.923 -2.347 1.00 60.97 93 GLN A C 1
ATOM 753 O O . GLN A 1 93 ? 14.887 7.845 -1.762 1.00 60.97 93 GLN A O 1
ATOM 758 N N . GLY A 1 94 ? 13.645 8.722 -3.400 1.00 49.78 94 GLY A N 1
ATOM 759 C CA . GLY A 1 94 ? 14.675 9.471 -4.118 1.00 49.78 94 GLY A CA 1
ATOM 760 C C . GLY A 1 94 ? 15.327 10.567 -3.286 1.00 49.78 94 GLY A C 1
ATOM 761 O O . GLY A 1 94 ? 16.508 10.840 -3.485 1.00 49.78 94 GLY A O 1
ATOM 762 N N . ALA A 1 95 ? 14.629 11.085 -2.273 1.00 48.88 95 ALA A N 1
ATOM 763 C CA . ALA A 1 95 ? 15.218 11.976 -1.275 1.00 48.88 95 ALA A CA 1
ATOM 764 C C . ALA A 1 95 ? 16.391 11.332 -0.492 1.00 48.88 95 ALA A C 1
ATOM 766 O O . ALA A 1 95 ? 17.257 12.052 -0.005 1.00 48.88 95 ALA A O 1
ATOM 767 N N . GLY A 1 96 ? 16.479 9.992 -0.418 1.00 43.75 96 GLY A N 1
ATOM 768 C CA . GLY A 1 96 ? 17.598 9.265 0.214 1.00 43.75 96 GLY A CA 1
ATOM 769 C C . GLY A 1 96 ? 18.323 8.246 -0.682 1.00 43.75 96 GLY A C 1
ATOM 770 O O . GLY A 1 96 ? 19.485 7.923 -0.439 1.00 43.75 96 GLY A O 1
ATOM 771 N N . MET A 1 97 ? 17.675 7.749 -1.741 1.00 41.38 97 MET A N 1
ATOM 772 C CA . MET A 1 97 ? 18.153 6.648 -2.591 1.00 41.38 97 MET A CA 1
ATOM 773 C C . MET A 1 97 ? 18.560 7.064 -4.005 1.00 41.38 97 MET A C 1
ATOM 775 O O . MET A 1 97 ? 19.008 6.193 -4.753 1.00 41.38 97 MET A O 1
ATOM 779 N N . ALA A 1 98 ? 18.472 8.346 -4.389 1.00 43.97 98 ALA A N 1
ATOM 780 C CA . ALA A 1 98 ? 18.899 8.787 -5.723 1.00 43.97 98 ALA A CA 1
ATOM 781 C C . ALA A 1 98 ? 20.309 8.266 -6.056 1.00 43.97 98 ALA A C 1
ATOM 783 O O . ALA A 1 98 ? 20.520 7.670 -7.103 1.00 43.97 98 ALA A O 1
ATOM 784 N N . LYS A 1 99 ? 21.253 8.321 -5.109 1.00 42.97 99 LYS A N 1
ATOM 785 C CA . LYS A 1 99 ? 22.627 7.837 -5.333 1.00 42.97 99 LYS A CA 1
ATOM 786 C C . LYS A 1 99 ? 22.754 6.311 -5.506 1.00 42.97 99 LYS A C 1
ATOM 788 O O . LYS A 1 99 ? 23.654 5.871 -6.213 1.00 42.97 99 LYS A O 1
ATOM 793 N N . LYS A 1 100 ? 21.885 5.494 -4.892 1.00 43.94 100 LYS A N 1
ATOM 794 C CA . LYS A 1 100 ? 21.968 4.016 -4.953 1.00 43.94 100 LYS A CA 1
ATOM 795 C C . LYS A 1 100 ? 21.149 3.411 -6.091 1.00 43.94 100 LYS A C 1
ATOM 797 O O . LYS A 1 100 ? 21.617 2.459 -6.707 1.00 43.94 100 LYS A O 1
ATOM 802 N N . ALA A 1 101 ? 19.990 3.989 -6.412 1.00 45.44 101 ALA A N 1
ATOM 803 C CA . ALA A 1 101 ? 19.233 3.623 -7.607 1.00 45.44 101 ALA A CA 1
ATOM 804 C C . ALA A 1 101 ? 20.022 3.961 -8.886 1.00 45.44 101 ALA A C 1
ATOM 806 O O . ALA A 1 101 ? 20.016 3.185 -9.829 1.00 45.44 101 ALA A O 1
ATOM 807 N N . ILE A 1 102 ? 20.801 5.049 -8.895 1.00 47.19 102 ILE A N 1
ATOM 808 C CA . ILE A 1 102 ? 21.714 5.362 -10.008 1.00 47.19 102 ILE A CA 1
ATOM 809 C C . ILE A 1 102 ? 22.828 4.302 -10.146 1.00 47.19 102 ILE A C 1
ATOM 811 O O . ILE A 1 102 ? 23.194 3.934 -11.258 1.00 47.19 102 ILE A O 1
ATOM 815 N N . ALA A 1 103 ? 23.344 3.761 -9.036 1.00 44.75 103 ALA A N 1
ATOM 816 C CA . ALA A 1 103 ? 24.469 2.821 -9.055 1.00 44.75 103 ALA A CA 1
ATOM 817 C C . ALA A 1 103 ? 24.083 1.373 -9.419 1.00 44.75 103 ALA A C 1
ATOM 819 O O . ALA A 1 103 ? 24.861 0.682 -10.072 1.00 44.75 103 ALA A O 1
ATOM 820 N N . SER A 1 104 ? 22.900 0.890 -9.018 1.00 45.19 104 SER A N 1
ATOM 821 C CA . SER A 1 104 ? 22.455 -0.481 -9.331 1.00 45.19 104 SER A CA 1
ATOM 822 C C . SER A 1 104 ? 21.798 -0.622 -10.706 1.00 45.19 104 SER A C 1
ATOM 824 O O . SER A 1 104 ? 21.698 -1.734 -11.216 1.00 45.19 104 SER A O 1
ATOM 826 N N . PHE A 1 105 ? 21.381 0.485 -11.323 1.00 49.59 105 PHE A N 1
ATOM 827 C CA . PHE A 1 105 ? 20.844 0.497 -12.687 1.00 49.59 105 PHE A CA 1
ATOM 828 C C . PHE A 1 105 ? 21.928 0.632 -13.765 1.00 49.59 105 PHE A C 1
ATOM 830 O O . PHE A 1 105 ? 21.650 0.354 -14.922 1.00 49.59 105 PHE A O 1
ATOM 837 N N . GLY A 1 106 ? 23.155 1.018 -13.398 1.00 45.00 106 GLY A N 1
ATOM 838 C CA . GLY A 1 106 ? 24.270 1.229 -14.329 1.00 45.00 106 GLY A CA 1
ATOM 839 C C . GLY A 1 106 ? 25.145 0.005 -14.620 1.00 45.00 106 GLY A C 1
ATOM 840 O O . GLY A 1 106 ? 26.211 0.173 -15.207 1.00 45.00 106 GLY A O 1
ATOM 841 N N . LYS A 1 107 ? 24.759 -1.210 -14.195 1.00 45.97 107 LYS A N 1
ATOM 842 C CA . LYS A 1 107 ? 25.542 -2.430 -14.486 1.00 45.97 107 LYS A CA 1
ATOM 843 C C . LYS A 1 107 ? 25.323 -3.022 -15.881 1.00 45.97 107 LYS A C 1
ATOM 845 O O . LYS A 1 107 ? 26.081 -3.908 -16.251 1.00 45.97 107 LYS A O 1
ATOM 850 N N . ASP A 1 108 ? 24.403 -2.466 -16.660 1.00 43.78 108 ASP A N 1
ATOM 851 C CA . ASP A 1 108 ? 24.357 -2.623 -18.111 1.00 43.78 108 ASP A CA 1
ATOM 852 C C . ASP A 1 108 ? 24.348 -1.211 -18.703 1.00 43.78 108 ASP A C 1
ATOM 854 O O . ASP A 1 108 ? 23.495 -0.392 -18.369 1.00 43.78 108 ASP A O 1
ATOM 858 N N . GLY A 1 109 ? 25.395 -0.880 -19.458 1.00 39.28 109 GLY A N 1
ATOM 859 C CA . GLY A 1 109 ? 25.737 0.486 -19.848 1.00 39.28 109 GLY A CA 1
ATOM 860 C C . GLY A 1 109 ? 24.586 1.297 -20.460 1.00 39.28 109 GLY A C 1
ATOM 861 O O . GLY A 1 109 ? 23.793 0.786 -21.242 1.00 39.28 109 GLY A O 1
ATOM 862 N N . ALA A 1 110 ? 24.604 2.598 -20.150 1.00 41.69 110 ALA A N 1
ATOM 863 C CA . ALA A 1 110 ? 23.717 3.669 -20.617 1.00 41.69 110 ALA A CA 1
ATOM 864 C C . ALA A 1 110 ? 22.359 3.796 -19.902 1.00 41.69 110 ALA A C 1
ATOM 866 O O . ALA A 1 110 ? 21.339 3.300 -20.360 1.00 41.69 110 ALA A O 1
ATOM 867 N N . ALA A 1 111 ? 22.337 4.590 -18.829 1.00 39.88 111 ALA A N 1
ATOM 868 C CA . ALA A 1 111 ? 21.463 5.761 -18.707 1.00 39.88 111 ALA A CA 1
ATOM 869 C C . ALA A 1 111 ? 21.653 6.396 -17.326 1.00 39.88 111 ALA A C 1
ATOM 871 O O . ALA A 1 111 ? 21.686 5.718 -16.300 1.00 39.88 111 ALA A O 1
ATOM 872 N N . VAL A 1 112 ? 21.697 7.725 -17.288 1.00 44.16 112 VAL A N 1
ATOM 873 C CA . VAL A 1 112 ? 21.191 8.470 -16.132 1.00 44.16 112 VAL A CA 1
ATOM 874 C C . VAL A 1 112 ? 19.742 7.998 -15.983 1.00 44.16 112 VAL A C 1
ATOM 876 O O . VAL A 1 112 ? 18.935 8.280 -16.860 1.00 44.16 112 VAL A O 1
ATOM 879 N N . GLY A 1 113 ? 19.455 7.134 -15.005 1.00 50.28 113 GLY A N 1
ATOM 880 C CA . GLY A 1 113 ? 18.204 6.375 -14.954 1.00 50.28 113 GLY A CA 1
ATOM 881 C C . GLY A 1 113 ? 16.996 7.292 -14.804 1.00 50.28 113 GLY A C 1
ATOM 882 O O . GLY A 1 113 ? 16.644 7.666 -13.687 1.00 50.28 113 GLY A O 1
ATOM 883 N N . SER A 1 114 ? 16.386 7.678 -15.922 1.00 56.00 114 SER A N 1
ATOM 884 C CA . SER A 1 114 ? 15.223 8.552 -15.919 1.00 56.00 114 SER A CA 1
ATOM 885 C C . SER A 1 114 ? 14.036 7.837 -15.283 1.00 56.00 114 SER A C 1
ATOM 887 O O . SER A 1 114 ? 13.842 6.626 -15.448 1.00 56.00 114 SER A O 1
ATOM 889 N N . VAL A 1 115 ? 13.222 8.601 -14.558 1.00 56.25 115 VAL A N 1
ATOM 890 C CA . VAL A 1 115 ? 11.985 8.113 -13.939 1.00 56.25 115 VAL A CA 1
ATOM 891 C C . VAL A 1 115 ? 11.095 7.435 -14.984 1.00 56.25 115 VAL A C 1
ATOM 893 O O . VAL A 1 115 ? 10.467 6.429 -14.667 1.00 56.25 115 VAL A O 1
ATOM 896 N N . GLU A 1 116 ? 11.113 7.885 -16.244 1.00 61.19 116 GLU A N 1
ATOM 897 C CA . GLU A 1 116 ? 10.358 7.268 -17.338 1.00 61.19 116 GLU A CA 1
ATOM 898 C C . GLU A 1 116 ? 10.782 5.826 -17.645 1.00 61.19 116 GLU A C 1
ATOM 900 O O . GLU A 1 116 ? 9.921 4.979 -17.881 1.00 61.19 116 GLU A O 1
ATOM 905 N N . ALA A 1 117 ? 12.081 5.510 -17.614 1.00 63.69 117 ALA A N 1
ATOM 906 C CA . ALA A 1 117 ? 12.573 4.153 -17.874 1.00 63.69 117 ALA A CA 1
ATOM 907 C C . ALA A 1 117 ? 12.170 3.201 -16.744 1.00 63.69 117 ALA A C 1
ATOM 909 O O . ALA A 1 117 ? 11.747 2.068 -16.980 1.00 63.69 117 ALA A O 1
ATOM 910 N N . LEU A 1 118 ? 12.230 3.699 -15.506 1.00 62.94 118 LEU A N 1
ATOM 911 C CA . LEU A 1 118 ? 11.741 2.964 -14.355 1.00 62.94 118 LEU A CA 1
ATOM 912 C C . LEU A 1 118 ? 10.237 2.724 -14.462 1.00 62.94 118 LEU A C 1
ATOM 914 O O . LEU A 1 118 ? 9.789 1.589 -14.343 1.00 62.94 118 LEU A O 1
ATOM 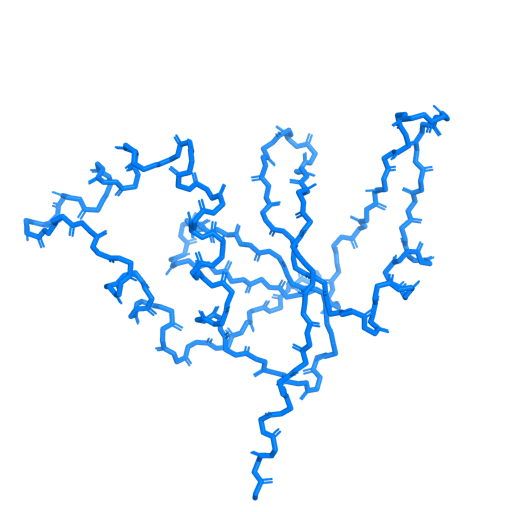918 N N . VAL A 1 119 ? 9.467 3.780 -14.709 1.00 65.00 119 VAL A N 1
ATOM 919 C CA . VAL A 1 119 ? 8.023 3.720 -14.928 1.00 65.00 119 VAL A CA 1
ATOM 920 C C . VAL A 1 119 ? 7.681 2.741 -16.056 1.00 65.00 119 VAL A C 1
ATOM 922 O O . VAL A 1 119 ? 6.707 1.999 -15.928 1.00 65.00 119 VAL A O 1
ATOM 925 N N . GLY A 1 120 ? 8.513 2.664 -17.097 1.00 65.75 120 GLY A N 1
ATOM 926 C CA . GLY A 1 120 ? 8.444 1.671 -18.167 1.00 65.75 120 GLY A CA 1
ATOM 927 C C . GLY A 1 120 ? 8.497 0.224 -17.669 1.00 65.75 120 GLY A C 1
ATOM 928 O O . GLY A 1 120 ? 7.673 -0.581 -18.089 1.00 65.75 120 GLY A O 1
ATOM 929 N N . CYS A 1 121 ? 9.364 -0.113 -16.705 1.00 67.12 121 CYS A N 1
ATOM 930 C CA . CYS A 1 121 ? 9.408 -1.460 -16.106 1.00 67.12 121 CYS A CA 1
ATOM 931 C C . CYS A 1 121 ? 8.104 -1.849 -15.382 1.00 67.12 121 CYS A C 1
ATOM 933 O O . CYS A 1 121 ? 7.776 -3.029 -15.256 1.00 67.12 121 CYS A O 1
ATOM 935 N N . PHE A 1 122 ? 7.352 -0.860 -14.899 1.00 69.44 122 PHE A N 1
ATOM 936 C CA . PHE A 1 122 ? 6.062 -1.060 -14.237 1.00 69.44 122 PHE A CA 1
ATOM 937 C C . PHE A 1 122 ? 4.864 -0.859 -15.176 1.00 69.44 122 PHE A C 1
ATOM 939 O O . PHE A 1 122 ? 3.719 -1.119 -14.786 1.00 69.44 122 PHE A O 1
ATOM 946 N N . ALA A 1 123 ? 5.099 -0.370 -16.395 1.00 66.25 123 ALA A N 1
ATOM 947 C CA . ALA A 1 123 ? 4.061 -0.038 -17.352 1.00 66.25 123 ALA A CA 1
ATOM 948 C C . ALA A 1 123 ? 3.399 -1.326 -17.863 1.00 66.25 123 ALA A C 1
ATOM 950 O O . ALA A 1 123 ? 3.988 -2.101 -18.604 1.00 66.25 123 ALA A O 1
ATOM 951 N N . GLY A 1 124 ? 2.157 -1.554 -17.433 1.00 65.94 124 GLY A N 1
ATOM 952 C CA . GLY A 1 124 ? 1.340 -2.700 -17.847 1.00 65.94 124 GLY A CA 1
ATOM 953 C C . GLY A 1 124 ? 1.143 -3.767 -16.771 1.00 65.94 124 GLY A C 1
ATOM 954 O O . GLY A 1 124 ? 0.246 -4.594 -16.906 1.00 65.94 124 GLY A O 1
ATOM 955 N N . ASN A 1 125 ? 1.888 -3.710 -15.663 1.00 76.75 125 ASN A N 1
ATOM 956 C CA . ASN A 1 125 ? 1.726 -4.679 -14.583 1.00 76.75 125 ASN A CA 1
ATOM 957 C C . ASN A 1 125 ? 0.635 -4.229 -13.589 1.00 76.75 125 ASN A C 1
ATOM 959 O O . ASN A 1 125 ? 0.709 -3.109 -13.061 1.00 76.75 125 ASN A O 1
ATOM 963 N N . PRO A 1 126 ? -0.381 -5.067 -13.301 1.00 81.12 126 PRO A N 1
ATOM 964 C CA . PRO A 1 126 ? -1.305 -4.819 -12.198 1.00 81.12 126 PRO A CA 1
ATOM 965 C C . PRO A 1 126 ? -0.583 -4.987 -10.857 1.00 81.12 126 PRO A C 1
ATOM 967 O O . PRO A 1 126 ? 0.457 -5.647 -10.777 1.00 81.12 126 PRO A O 1
ATOM 970 N N . LEU A 1 127 ? -1.120 -4.390 -9.793 1.00 83.38 127 LEU A N 1
ATOM 971 C CA . LEU A 1 127 ? -0.628 -4.642 -8.437 1.00 83.38 127 LEU A CA 1
ATOM 972 C C . LEU A 1 127 ? -0.728 -6.140 -8.093 1.00 83.38 127 LEU A C 1
ATOM 974 O O . LEU A 1 127 ? -1.687 -6.817 -8.469 1.00 83.38 127 LEU A O 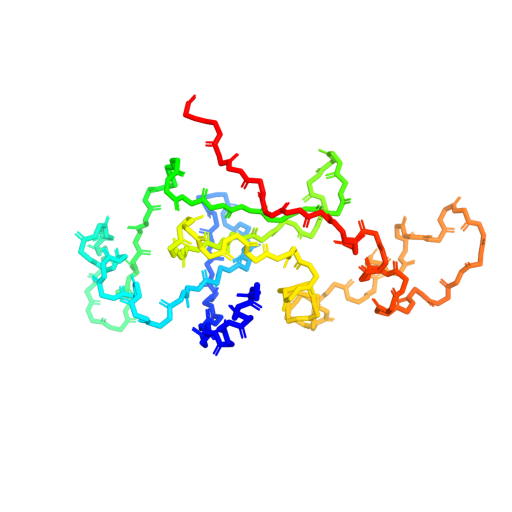1
ATOM 978 N N . LYS A 1 128 ? 0.270 -6.655 -7.374 1.00 84.69 128 LYS A N 1
ATOM 979 C CA . LYS A 1 128 ? 0.335 -8.053 -6.928 1.00 84.69 128 LYS A CA 1
ATOM 980 C C . LYS A 1 128 ? -0.330 -8.188 -5.562 1.00 84.69 128 LYS A C 1
ATOM 982 O O . LYS A 1 128 ? -0.156 -7.320 -4.718 1.00 84.69 128 LYS A O 1
ATOM 987 N N . THR A 1 129 ? -1.069 -9.262 -5.313 1.00 84.62 129 THR A N 1
ATOM 988 C CA . THR A 1 129 ? -1.615 -9.565 -3.980 1.00 84.62 129 THR A CA 1
ATOM 989 C C . THR A 1 129 ? -0.569 -10.264 -3.119 1.00 84.62 129 THR A C 1
ATOM 991 O O . THR A 1 129 ? 0.255 -11.034 -3.626 1.00 84.62 129 THR A O 1
ATOM 994 N N . PHE A 1 130 ? -0.593 -10.015 -1.810 1.00 79.19 130 PHE A N 1
ATOM 995 C CA . PHE A 1 130 ? 0.144 -10.863 -0.876 1.00 79.19 130 PHE A CA 1
ATOM 996 C C . PHE A 1 130 ? -0.510 -12.248 -0.860 1.00 79.19 130 PHE A C 1
ATOM 998 O O . PHE A 1 130 ? -1.729 -12.358 -0.740 1.00 79.19 130 PHE A O 1
ATOM 1005 N N . LYS A 1 131 ? 0.289 -13.304 -1.041 1.00 69.25 131 LYS A N 1
ATOM 1006 C CA . LYS A 1 131 ? -0.178 -14.666 -0.774 1.00 69.25 131 LYS A CA 1
ATOM 1007 C C . LYS A 1 131 ? -0.172 -14.849 0.744 1.00 69.25 131 LYS A C 1
ATOM 1009 O O . LYS A 1 131 ? 0.852 -14.557 1.361 1.00 69.25 131 LYS A O 1
ATOM 1014 N N . ALA A 1 132 ? -1.324 -15.231 1.293 1.00 49.47 132 ALA A N 1
ATOM 1015 C CA . ALA A 1 132 ? -1.457 -15.666 2.681 1.00 49.47 132 ALA A CA 1
ATOM 1016 C C . ALA A 1 132 ? -0.661 -16.955 2.925 1.00 49.47 132 ALA A C 1
ATOM 1018 O O . ALA A 1 132 ? -0.514 -17.738 1.954 1.00 49.47 132 ALA A O 1
#

Organism: NCBI:txid933084